Protein AF-A0A1I5RG12-F1 (afdb_monomer)

Radius of gyration: 16.15 Å; Cα contacts (8 Å, |Δi|>4): 88; chains: 1; bounding box: 36×36×40 Å

Foldseek 3Di:
DPPDDDPVVVLVVLQVCVVVVHAFEAEDPADDPPPDPPVVSCVSRVVRHDYYHYHYDQLDDPVVVVVLVVCCVPPVVCNVVSVVVNVLNVDPPRDPD

Sequence (97 aa):
MDRGATIEKRLDTMKQLYEAGIKTTCFISPIFPGITDVEAIIDRAKDRCNLVWLENLNLRGDYRVVIMNWIHENHPELDELYYQVMICVLDKNTPIW

Secondary structure (DSSP, 8-state):
---SPPHHHHHHHHHHHHHTT---EEEEEEE-TTT--HHHHHHHHGGG-SEEEEEE----TTHHHHHHHHHHHH-GGGHHHHHHHHHHHH-TTS---

Structure (mmCIF, N/CA/C/O backbone):
data_AF-A0A1I5RG12-F1
#
_entry.id   AF-A0A1I5RG12-F1
#
loop_
_atom_site.group_PDB
_atom_site.id
_atom_site.type_symbol
_atom_site.label_atom_id
_atom_site.label_alt_id
_atom_site.label_comp_id
_atom_site.label_asym_id
_atom_site.label_entity_id
_atom_site.label_seq_id
_atom_site.pdbx_PDB_ins_code
_atom_site.Cartn_x
_atom_site.Cartn_y
_atom_site.Cartn_z
_atom_site.occupancy
_atom_site.B_iso_or_equiv
_atom_site.auth_seq_id
_atom_site.auth_comp_id
_atom_site.auth_asym_id
_atom_site.auth_atom_id
_atom_site.pdbx_PDB_model_num
ATOM 1 N N . MET A 1 1 ? 11.142 -12.796 0.264 1.00 52.03 1 MET A N 1
ATOM 2 C CA . MET A 1 1 ? 10.518 -11.755 1.106 1.00 52.03 1 MET A CA 1
ATOM 3 C C . MET A 1 1 ? 9.103 -12.195 1.519 1.00 52.03 1 MET A C 1
ATOM 5 O O . MET A 1 1 ? 8.243 -11.368 1.774 1.00 52.03 1 MET A O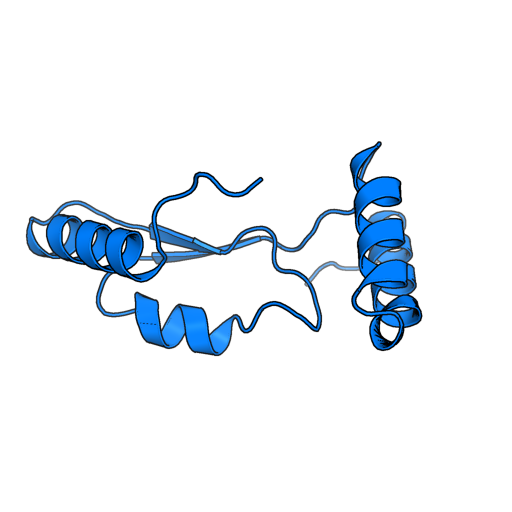 1
ATOM 9 N N . ASP A 1 2 ? 8.871 -13.511 1.680 1.00 59.72 2 ASP A N 1
ATOM 10 C CA . ASP A 1 2 ? 7.542 -14.108 1.417 1.00 59.72 2 ASP A CA 1
ATOM 11 C C . ASP A 1 2 ? 6.982 -14.907 2.599 1.00 59.72 2 ASP A C 1
ATOM 13 O O . ASP A 1 2 ? 6.229 -15.861 2.437 1.00 59.72 2 ASP A O 1
ATOM 17 N N . ARG A 1 3 ? 7.376 -14.542 3.823 1.00 78.75 3 ARG A N 1
ATOM 18 C CA . ARG A 1 3 ? 6.887 -15.184 5.060 1.00 78.75 3 ARG A CA 1
ATOM 19 C C . ARG A 1 3 ? 5.842 -14.350 5.798 1.00 78.75 3 ARG A C 1
ATOM 21 O O . ARG A 1 3 ? 5.545 -14.611 6.960 1.00 78.75 3 ARG A O 1
ATOM 28 N N . GLY A 1 4 ? 5.319 -13.314 5.148 1.00 83.44 4 GLY A N 1
ATOM 29 C CA . GLY A 1 4 ? 4.271 -12.484 5.724 1.00 83.44 4 GLY A CA 1
ATOM 30 C C . GLY A 1 4 ? 2.956 -13.251 5.856 1.00 83.44 4 GLY A C 1
ATOM 31 O O . GLY A 1 4 ? 2.664 -14.149 5.070 1.00 83.44 4 GLY A O 1
ATOM 32 N N . ALA A 1 5 ? 2.126 -12.860 6.825 1.00 91.44 5 ALA A N 1
ATOM 33 C CA . ALA A 1 5 ? 0.747 -13.337 6.892 1.00 91.44 5 ALA A CA 1
ATOM 34 C C . ALA A 1 5 ? -0.000 -13.005 5.588 1.00 91.44 5 ALA A C 1
ATOM 36 O O . ALA A 1 5 ? 0.296 -11.983 4.956 1.00 91.44 5 ALA A O 1
ATOM 37 N N . THR A 1 6 ? -0.981 -13.832 5.219 1.00 92.69 6 THR A N 1
ATOM 38 C CA . THR A 1 6 ? -1.857 -13.572 4.069 1.00 92.69 6 THR A CA 1
ATOM 39 C C . THR A 1 6 ? -2.606 -12.252 4.248 1.00 92.69 6 THR A C 1
ATOM 41 O O . THR A 1 6 ? -2.834 -11.807 5.376 1.00 92.69 6 THR A O 1
ATOM 44 N N . ILE A 1 7 ? -3.001 -11.615 3.141 1.00 90.75 7 ILE A N 1
ATOM 45 C CA . ILE A 1 7 ? -3.756 -10.353 3.199 1.00 90.75 7 ILE A CA 1
ATOM 46 C C . ILE A 1 7 ? -5.062 -10.530 3.978 1.00 90.75 7 ILE A C 1
ATOM 48 O O . ILE A 1 7 ? -5.375 -9.704 4.827 1.00 90.75 7 ILE A O 1
ATOM 52 N N . GLU A 1 8 ? -5.777 -11.631 3.749 1.00 92.75 8 GLU A N 1
ATOM 53 C CA . GLU A 1 8 ? -7.009 -11.959 4.472 1.00 92.75 8 GLU A CA 1
ATOM 54 C C . GLU A 1 8 ? -6.782 -12.009 5.986 1.00 92.75 8 GLU A C 1
ATOM 56 O O . GLU A 1 8 ? -7.426 -11.273 6.726 1.00 92.75 8 GLU A O 1
ATOM 61 N N . LYS A 1 9 ? -5.758 -12.741 6.445 1.00 95.00 9 LYS A N 1
ATOM 62 C CA . LYS A 1 9 ? -5.439 -12.829 7.875 1.00 95.00 9 LYS A CA 1
ATOM 63 C C . LYS A 1 9 ? -5.106 -11.467 8.487 1.00 95.00 9 LYS A C 1
ATOM 65 O O . LYS A 1 9 ? -5.461 -11.210 9.638 1.00 95.00 9 LYS A O 1
ATOM 70 N N . ARG A 1 10 ? -4.420 -10.590 7.744 1.00 94.31 10 ARG A N 1
ATOM 71 C CA . ARG A 1 10 ? -4.125 -9.220 8.198 1.00 94.31 10 ARG A CA 1
ATOM 72 C C . ARG A 1 10 ? -5.405 -8.394 8.329 1.00 94.31 10 ARG A C 1
ATOM 74 O O . ARG A 1 10 ? -5.595 -7.770 9.367 1.00 94.31 10 ARG A O 1
ATOM 81 N N . LEU A 1 11 ? -6.280 -8.424 7.322 1.00 94.12 11 LEU A N 1
ATOM 82 C CA . LEU A 1 11 ? -7.551 -7.690 7.326 1.00 94.12 11 LEU A CA 1
ATOM 83 C C . LEU A 1 11 ? -8.496 -8.183 8.429 1.00 94.12 11 LEU A C 1
ATOM 85 O O . LEU A 1 11 ? -9.095 -7.362 9.120 1.00 94.12 11 LEU A O 1
ATOM 89 N N . ASP A 1 12 ? -8.581 -9.495 8.641 1.00 95.81 12 ASP A N 1
ATOM 90 C CA . ASP A 1 12 ? -9.407 -10.086 9.697 1.00 95.81 12 ASP A CA 1
ATOM 91 C C . ASP A 1 12 ? -8.901 -9.717 11.088 1.00 95.81 12 ASP A C 1
ATOM 93 O O . ASP A 1 12 ? -9.685 -9.377 11.972 1.00 95.81 12 ASP A O 1
ATOM 97 N N . THR A 1 13 ? -7.581 -9.738 11.281 1.00 96.25 13 THR A N 1
ATOM 98 C CA . THR A 1 13 ? -6.968 -9.307 12.543 1.00 96.25 13 THR A CA 1
ATOM 99 C C . THR A 1 13 ? -7.229 -7.821 12.785 1.00 96.25 13 THR A C 1
ATOM 101 O O . THR A 1 13 ? -7.617 -7.428 13.881 1.00 96.25 13 THR A O 1
ATOM 104 N N . MET A 1 14 ? -7.066 -6.989 11.753 1.00 96.50 14 MET A N 1
ATOM 105 C CA . MET A 1 14 ? -7.322 -5.550 11.830 1.00 96.50 14 MET A CA 1
ATOM 106 C C . MET A 1 14 ? -8.787 -5.257 12.182 1.00 96.50 14 MET A C 1
ATOM 108 O O . MET A 1 14 ? -9.044 -4.418 13.042 1.00 96.50 14 MET A O 1
ATOM 112 N N . LYS A 1 15 ? -9.728 -6.012 11.598 1.00 96.75 15 LYS A N 1
ATOM 113 C CA . LYS A 1 15 ? -11.156 -5.940 11.920 1.00 96.75 15 LYS A CA 1
ATOM 114 C C . LYS A 1 15 ? -11.432 -6.297 13.381 1.00 96.75 15 LYS A C 1
ATOM 116 O O . LYS A 1 15 ? -12.112 -5.536 14.055 1.00 96.75 15 LYS A O 1
ATOM 121 N N . GLN A 1 16 ? -10.875 -7.401 13.886 1.00 98.00 16 GLN A N 1
ATOM 122 C CA . GLN A 1 16 ? -11.069 -7.817 15.283 1.00 98.00 16 GLN A CA 1
ATOM 123 C C . GLN A 1 16 ? -10.571 -6.758 16.274 1.00 98.00 16 GLN A C 1
ATOM 125 O O . GLN A 1 16 ? -11.236 -6.472 17.266 1.00 98.00 16 GLN A O 1
ATOM 130 N N . LEU A 1 17 ? -9.416 -6.147 15.997 1.00 97.69 17 LEU A N 1
ATOM 131 C CA . LEU A 1 17 ? -8.873 -5.065 16.819 1.00 97.69 17 LEU A CA 1
ATOM 132 C C . LEU A 1 17 ? -9.762 -3.813 16.760 1.00 97.69 17 LEU A C 1
ATOM 134 O O . LEU A 1 17 ? -10.070 -3.237 17.802 1.00 97.69 17 LEU A O 1
ATOM 138 N N . TYR A 1 18 ? -10.212 -3.434 15.562 1.00 96.88 18 TYR A N 1
ATOM 139 C CA . TYR A 1 18 ? -11.124 -2.309 15.354 1.00 96.88 18 TYR A CA 1
ATOM 140 C C . TYR A 1 18 ? -12.452 -2.498 16.108 1.00 96.88 18 TYR A C 1
ATOM 142 O O . TYR A 1 18 ? -12.880 -1.606 16.839 1.00 96.88 18 TYR A O 1
ATOM 150 N N . GLU A 1 19 ? -13.069 -3.679 16.002 1.00 96.88 19 GLU A N 1
ATOM 151 C CA . GLU A 1 19 ? -14.316 -4.032 16.701 1.00 96.88 19 GLU A CA 1
ATOM 152 C C . GLU A 1 19 ? -14.138 -4.099 18.226 1.00 96.88 19 GLU A C 1
ATOM 154 O O . GLU A 1 19 ? -15.060 -3.771 18.969 1.00 96.88 19 GLU A O 1
ATOM 159 N N . ALA A 1 20 ? -12.940 -4.446 18.708 1.00 98.12 20 ALA A N 1
ATOM 160 C CA . ALA A 1 20 ? -12.581 -4.3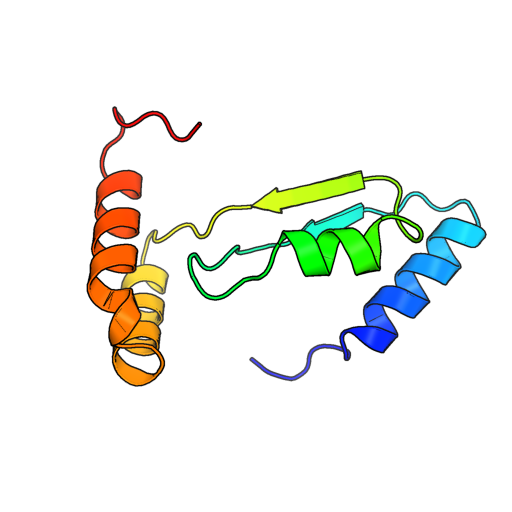93 20.126 1.00 98.12 20 ALA A CA 1
ATOM 161 C C . ALA A 1 20 ? -12.311 -2.963 20.646 1.00 98.12 20 ALA A C 1
ATOM 163 O O . ALA A 1 20 ? -11.941 -2.790 21.808 1.00 98.12 20 ALA A O 1
ATOM 164 N N . GLY A 1 21 ? -12.467 -1.932 19.807 1.00 97.19 21 GLY A N 1
ATOM 165 C CA . GLY A 1 21 ? -12.235 -0.532 20.168 1.00 97.19 21 GLY A CA 1
ATOM 166 C C . GLY A 1 21 ? -10.760 -0.117 20.175 1.00 97.19 21 GLY A C 1
ATOM 167 O O . GLY A 1 21 ? -10.433 0.984 20.627 1.00 97.19 21 GLY A O 1
ATOM 168 N N . ILE A 1 22 ? -9.856 -0.964 19.674 1.00 97.94 22 ILE A N 1
ATOM 169 C CA . ILE A 1 22 ? -8.440 -0.630 19.509 1.00 97.94 22 ILE A CA 1
ATOM 170 C C . ILE A 1 22 ? -8.286 0.165 18.215 1.00 97.94 22 ILE A C 1
ATOM 172 O O . ILE A 1 22 ? -8.742 -0.256 17.154 1.00 97.94 22 ILE A O 1
ATOM 176 N N . LYS A 1 23 ? -7.607 1.315 18.287 1.00 96.81 23 LYS A N 1
ATOM 177 C CA . LYS A 1 23 ? -7.350 2.126 17.095 1.00 96.81 23 LYS A CA 1
ATOM 178 C C . LYS A 1 23 ? -6.400 1.402 16.146 1.00 96.81 23 LYS A C 1
ATOM 180 O O . LYS A 1 23 ? -5.271 1.089 16.521 1.00 96.81 23 LYS A O 1
ATOM 185 N N . THR A 1 24 ? -6.838 1.194 14.913 1.00 97.25 24 THR A N 1
ATOM 186 C CA . THR A 1 24 ? -6.063 0.542 13.856 1.00 97.25 24 THR A CA 1
ATOM 187 C C . THR A 1 24 ? -5.842 1.481 12.672 1.00 97.25 24 THR A C 1
ATOM 189 O O . THR A 1 24 ? -6.688 2.315 12.341 1.00 97.25 24 THR A O 1
ATOM 192 N N . THR A 1 25 ? -4.697 1.317 12.010 1.00 96.75 25 THR A N 1
ATOM 193 C CA . THR A 1 25 ? -4.320 2.058 10.801 1.00 96.75 25 THR A CA 1
ATOM 194 C C . THR A 1 25 ? -3.945 1.063 9.712 1.00 96.75 25 THR A C 1
ATOM 196 O O . THR A 1 25 ? -3.108 0.189 9.940 1.00 96.75 25 THR A O 1
ATOM 199 N N . CYS A 1 26 ? -4.526 1.210 8.522 1.00 96.38 26 CYS A N 1
ATOM 200 C CA . CYS A 1 26 ? -4.064 0.513 7.330 1.00 96.38 26 CYS A CA 1
ATOM 201 C C . CYS A 1 26 ? -2.914 1.309 6.709 1.00 96.38 26 CYS A C 1
ATOM 203 O O . CYS A 1 26 ? -3.135 2.382 6.149 1.00 96.38 26 CYS A O 1
ATOM 205 N N . PHE A 1 27 ? -1.687 0.800 6.823 1.00 96.25 27 PHE A N 1
ATOM 206 C CA . PHE A 1 27 ? -0.510 1.432 6.232 1.00 96.25 27 PHE A CA 1
ATOM 207 C C . PHE A 1 27 ? -0.145 0.756 4.909 1.00 96.25 27 PHE A C 1
ATOM 209 O O . PHE A 1 27 ? 0.229 -0.418 4.888 1.00 96.25 27 PHE A O 1
ATOM 216 N N . ILE A 1 28 ? -0.284 1.495 3.809 1.00 95.88 28 ILE A N 1
ATOM 217 C CA . ILE A 1 28 ? 0.012 1.041 2.450 1.00 95.88 28 ILE A CA 1
ATOM 218 C C . ILE A 1 28 ? 1.394 1.581 2.084 1.00 95.88 28 ILE A C 1
ATOM 220 O O . ILE A 1 28 ? 1.544 2.758 1.756 1.00 95.88 28 ILE A O 1
ATOM 224 N N . SER A 1 29 ? 2.405 0.719 2.206 1.00 93.88 29 SER A N 1
ATOM 225 C CA . SER A 1 29 ? 3.804 1.063 1.967 1.00 93.88 29 SER A CA 1
ATOM 226 C C . SER A 1 29 ? 4.637 -0.150 1.506 1.00 93.88 29 SER A C 1
ATOM 228 O O . SER A 1 29 ? 4.442 -1.250 2.038 1.00 93.88 29 SER A O 1
ATOM 230 N N . PRO A 1 30 ? 5.603 0.048 0.586 1.00 92.50 30 PRO A N 1
ATOM 231 C CA . PRO A 1 30 ? 5.699 1.206 -0.302 1.00 92.50 30 PRO A CA 1
ATOM 232 C C . PRO A 1 30 ? 4.693 1.065 -1.455 1.00 92.50 30 PRO A C 1
ATOM 234 O O . PRO A 1 30 ? 4.441 -0.039 -1.937 1.00 92.50 30 PRO A O 1
ATOM 237 N N . ILE A 1 31 ? 4.124 2.177 -1.917 1.00 94.88 31 ILE A N 1
ATOM 238 C CA . ILE A 1 31 ? 3.258 2.198 -3.103 1.00 94.88 31 ILE A CA 1
ATOM 239 C C . ILE A 1 31 ? 4.140 2.118 -4.346 1.00 94.88 31 ILE A C 1
ATOM 241 O O . ILE A 1 31 ? 4.877 3.059 -4.640 1.00 94.88 31 ILE A O 1
ATOM 245 N N . PHE A 1 32 ?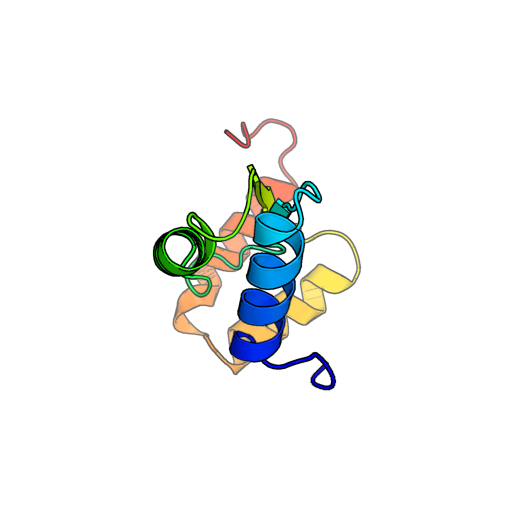 4.054 1.002 -5.070 1.00 94.50 32 PHE A N 1
ATOM 246 C CA . PHE A 1 32 ? 4.726 0.782 -6.351 1.00 94.50 32 PHE A CA 1
ATOM 247 C C . PHE A 1 32 ? 3.861 1.340 -7.497 1.00 94.50 32 PHE A C 1
ATOM 249 O O . PHE A 1 32 ? 2.799 0.768 -7.767 1.00 94.50 32 PHE A O 1
ATOM 256 N N . PRO A 1 33 ? 4.267 2.437 -8.168 1.00 93.50 33 PRO A N 1
ATOM 257 C CA . PRO A 1 33 ? 3.481 3.040 -9.244 1.00 93.50 33 PRO A CA 1
ATOM 258 C C . PRO A 1 33 ? 3.241 2.062 -10.398 1.00 93.50 33 PRO A C 1
ATOM 260 O O . PRO A 1 33 ? 4.156 1.370 -10.826 1.00 93.50 33 PRO A O 1
ATOM 263 N N . GLY A 1 34 ? 2.005 1.981 -10.890 1.00 94.50 34 GLY A N 1
ATOM 264 C CA . GLY A 1 34 ? 1.630 1.032 -11.948 1.00 94.50 34 GLY A CA 1
ATOM 265 C C . GLY A 1 34 ? 1.442 -0.421 -11.488 1.00 94.50 34 GLY A C 1
ATOM 266 O O . GLY A 1 34 ? 0.987 -1.237 -12.281 1.00 94.50 34 GLY A O 1
ATOM 267 N N . ILE A 1 35 ? 1.730 -0.744 -10.219 1.00 95.75 35 ILE A N 1
ATOM 268 C CA . ILE A 1 35 ? 1.596 -2.104 -9.660 1.00 95.75 35 ILE A CA 1
ATOM 269 C C . ILE A 1 35 ? 0.622 -2.136 -8.478 1.00 95.75 35 ILE A C 1
ATOM 271 O O . ILE A 1 35 ? -0.219 -3.026 -8.374 1.00 95.75 35 ILE A O 1
ATOM 275 N N . THR A 1 36 ? 0.743 -1.190 -7.545 1.00 95.44 36 THR A N 1
ATOM 276 C CA . THR A 1 36 ? -0.092 -1.154 -6.338 1.00 95.44 36 THR A CA 1
ATOM 277 C C . THR A 1 36 ? -1.440 -0.507 -6.635 1.00 95.44 36 THR A C 1
ATOM 279 O O . THR A 1 36 ? -1.511 0.697 -6.866 1.00 95.44 36 THR A O 1
ATOM 282 N N . ASP A 1 37 ? -2.513 -1.292 -6.553 1.00 96.38 37 ASP A N 1
ATOM 283 C CA . ASP A 1 37 ? -3.890 -0.795 -6.617 1.00 96.38 37 ASP A CA 1
ATOM 284 C C . ASP A 1 37 ? -4.319 -0.222 -5.255 1.00 96.38 37 ASP A C 1
ATOM 286 O O . ASP A 1 37 ? -4.847 -0.918 -4.381 1.00 96.38 37 ASP A O 1
ATOM 290 N N . VAL A 1 38 ? -4.007 1.057 -5.041 1.00 96.06 38 VAL A N 1
ATOM 291 C CA . VAL A 1 38 ? -4.270 1.754 -3.773 1.00 96.06 38 VAL A CA 1
ATOM 292 C C . VAL A 1 38 ? -5.769 1.831 -3.482 1.00 96.06 38 VAL A C 1
ATOM 294 O O . VAL A 1 38 ? -6.173 1.600 -2.342 1.00 96.06 38 VAL A O 1
ATOM 297 N N . GLU A 1 39 ? -6.595 2.109 -4.491 1.00 96.06 39 GLU A N 1
ATOM 298 C CA . GLU A 1 39 ? -8.046 2.248 -4.330 1.00 96.06 39 GLU A CA 1
ATOM 299 C C . GLU A 1 39 ? -8.679 0.927 -3.887 1.00 96.06 39 GLU A C 1
ATOM 301 O O . GLU A 1 3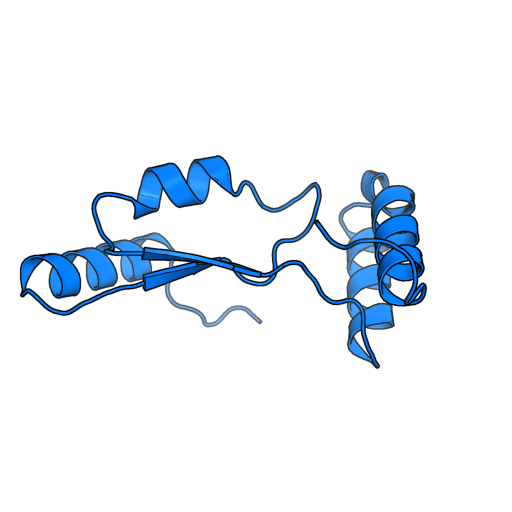9 ? -9.401 0.900 -2.886 1.00 96.06 39 GLU A O 1
ATOM 306 N N . ALA A 1 40 ? -8.324 -0.194 -4.526 1.00 96.25 40 ALA A N 1
ATOM 307 C CA . ALA A 1 40 ? -8.830 -1.506 -4.130 1.00 96.25 40 ALA A CA 1
ATOM 308 C C . ALA A 1 40 ? -8.393 -1.906 -2.711 1.00 96.25 40 ALA A C 1
ATOM 310 O O . ALA A 1 40 ? -9.148 -2.561 -1.983 1.00 96.25 40 ALA A O 1
ATOM 311 N N . ILE A 1 41 ? -7.183 -1.525 -2.283 1.00 95.62 41 ILE A N 1
ATOM 312 C CA . ILE A 1 41 ? -6.727 -1.776 -0.908 1.00 95.62 41 ILE A CA 1
ATOM 313 C C . ILE A 1 41 ? -7.540 -0.936 0.082 1.00 95.62 41 ILE A C 1
ATOM 315 O O . ILE A 1 41 ? -7.998 -1.476 1.092 1.00 95.62 41 ILE A O 1
ATOM 319 N N . ILE A 1 42 ? -7.758 0.350 -0.209 1.00 95.94 42 ILE A N 1
ATOM 320 C CA . ILE A 1 42 ? -8.576 1.242 0.623 1.00 95.94 42 ILE A CA 1
ATOM 321 C C . ILE A 1 42 ? -9.995 0.699 0.745 1.00 95.94 42 ILE A C 1
ATOM 323 O O . ILE A 1 42 ? -10.495 0.568 1.860 1.00 95.94 42 ILE A O 1
ATOM 327 N N . ASP A 1 43 ? -10.622 0.305 -0.360 1.00 95.69 43 ASP A N 1
ATOM 328 C CA . ASP A 1 43 ? -11.982 -0.232 -0.349 1.00 95.69 43 ASP A CA 1
ATOM 329 C C . ASP A 1 43 ? -12.109 -1.501 0.491 1.00 95.69 43 ASP A C 1
ATOM 331 O O . ASP A 1 43 ? -13.111 -1.698 1.180 1.00 95.69 43 ASP A O 1
ATOM 335 N N . ARG A 1 44 ? -11.072 -2.343 0.512 1.00 94.19 44 ARG A N 1
ATOM 336 C CA . ARG A 1 44 ? -11.037 -3.533 1.370 1.00 94.19 44 ARG A CA 1
ATOM 337 C C . ARG A 1 44 ? -10.709 -3.218 2.830 1.00 94.19 44 ARG A C 1
ATOM 339 O O . ARG A 1 44 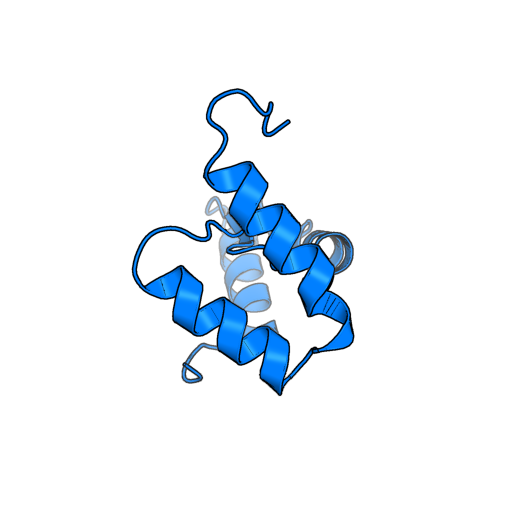? -11.055 -4.019 3.699 1.00 94.19 44 ARG A O 1
ATOM 346 N N . ALA A 1 45 ? -10.030 -2.116 3.125 1.00 94.50 45 ALA A N 1
ATOM 347 C CA . ALA A 1 45 ? -9.568 -1.789 4.473 1.00 94.50 45 ALA A CA 1
ATOM 348 C C . ALA A 1 45 ? -10.491 -0.822 5.230 1.00 94.50 45 ALA A C 1
ATOM 350 O O . ALA A 1 45 ? -10.568 -0.917 6.454 1.00 94.50 45 ALA A O 1
ATOM 351 N N . LYS A 1 46 ? -11.198 0.073 4.527 1.00 92.81 46 LYS A N 1
ATOM 352 C CA . LYS A 1 46 ? -11.869 1.256 5.100 1.00 92.81 46 LYS A CA 1
ATOM 353 C C . LYS A 1 46 ? -12.857 0.953 6.227 1.00 92.81 46 LYS A C 1
ATOM 355 O O . LYS A 1 46 ? -12.884 1.687 7.205 1.00 92.81 46 LYS A O 1
ATOM 360 N N . ASP A 1 47 ? -13.583 -0.162 6.153 1.00 93.00 47 ASP A N 1
ATOM 361 C CA . ASP A 1 47 ? -14.573 -0.550 7.175 1.00 93.00 47 ASP A CA 1
ATOM 362 C C . ASP A 1 47 ? -13.959 -1.316 8.363 1.00 93.00 47 ASP A C 1
ATOM 364 O O . ASP A 1 47 ? -14.665 -1.850 9.216 1.00 93.00 47 ASP A O 1
ATOM 368 N N . ARG A 1 48 ? -12.629 -1.451 8.389 1.00 92.81 48 ARG A N 1
ATOM 369 C CA . ARG A 1 48 ? -11.879 -2.281 9.343 1.00 92.81 48 ARG A CA 1
ATOM 370 C C . ARG A 1 48 ? -10.720 -1.521 9.988 1.00 92.81 48 ARG A C 1
ATOM 372 O O . ARG A 1 48 ? -9.940 -2.125 10.718 1.00 92.81 48 ARG A O 1
ATOM 379 N N . CYS A 1 49 ? -10.571 -0.227 9.706 1.00 95.44 49 CYS A N 1
ATOM 380 C CA . CYS A 1 49 ? -9.541 0.624 10.290 1.00 95.44 49 CYS A CA 1
ATOM 381 C C . CYS A 1 49 ? -10.024 2.056 10.511 1.00 95.44 49 CYS A C 1
ATOM 383 O O . CYS A 1 49 ? -10.967 2.512 9.875 1.00 95.44 49 CYS A O 1
ATOM 385 N N . ASN A 1 50 ? -9.358 2.788 11.402 1.00 96.62 50 ASN A N 1
ATOM 386 C CA . ASN A 1 50 ? -9.683 4.189 11.673 1.00 96.62 50 ASN A CA 1
ATOM 387 C C . ASN A 1 50 ? -9.014 5.150 10.690 1.00 96.62 50 ASN A C 1
ATOM 389 O O . ASN A 1 50 ? -9.542 6.229 10.443 1.00 96.62 50 ASN A O 1
ATOM 393 N N . LEU A 1 51 ? -7.831 4.787 10.191 1.00 96.62 51 LEU A N 1
ATOM 394 C CA . LEU A 1 51 ? -7.002 5.630 9.336 1.00 96.62 51 LEU A CA 1
ATOM 395 C C . LEU A 1 51 ? -6.384 4.801 8.213 1.00 96.62 51 LEU A C 1
ATOM 397 O O . LEU A 1 51 ? -6.013 3.644 8.416 1.00 96.62 51 LEU A O 1
ATOM 401 N N . VAL A 1 52 ? -6.203 5.434 7.057 1.00 96.25 52 VAL A N 1
ATOM 402 C CA . VAL A 1 52 ? -5.367 4.924 5.968 1.00 96.25 52 VAL A CA 1
ATOM 403 C C . VAL A 1 52 ? -4.160 5.837 5.834 1.00 96.25 52 VAL A C 1
ATOM 405 O O . VAL A 1 52 ? -4.315 7.051 5.707 1.00 96.25 52 VAL A O 1
ATOM 408 N N . TRP A 1 53 ? -2.965 5.256 5.869 1.00 96.94 53 TRP A N 1
ATOM 409 C CA . TRP A 1 53 ? -1.707 5.954 5.625 1.00 96.94 53 TRP A CA 1
ATOM 410 C C . TRP A 1 53 ? -1.084 5.440 4.333 1.00 96.94 53 TRP A C 1
ATOM 412 O O . TRP A 1 53 ? -1.058 4.232 4.092 1.00 96.94 53 TRP A O 1
ATOM 422 N N . LEU A 1 54 ? -0.579 6.365 3.523 1.00 95.81 54 LEU A N 1
ATOM 423 C CA . LEU A 1 54 ? 0.001 6.098 2.213 1.00 95.81 54 LEU A CA 1
ATOM 424 C C . LEU A 1 54 ? 1.464 6.531 2.227 1.00 95.81 54 LEU A C 1
ATOM 426 O O . LEU A 1 54 ? 1.772 7.638 2.670 1.00 95.81 54 LEU A O 1
ATOM 430 N N . GLU A 1 55 ? 2.356 5.676 1.738 1.00 93.69 55 GLU A N 1
ATOM 431 C CA . GLU A 1 55 ? 3.760 6.026 1.536 1.00 93.69 55 GLU A CA 1
ATOM 432 C C . GLU A 1 55 ? 4.191 5.679 0.114 1.00 93.69 55 GLU A C 1
ATOM 434 O O . GLU A 1 55 ? 4.121 4.527 -0.317 1.00 93.69 55 GLU A O 1
ATOM 439 N N . ASN A 1 56 ? 4.672 6.691 -0.606 1.00 90.31 56 ASN A N 1
ATOM 440 C CA . ASN A 1 56 ? 5.236 6.507 -1.935 1.00 90.31 56 ASN A CA 1
ATOM 441 C C . ASN A 1 56 ? 6.538 5.710 -1.866 1.00 90.31 56 ASN A C 1
ATOM 443 O O . ASN A 1 56 ? 7.356 5.896 -0.960 1.00 90.31 56 ASN A O 1
ATOM 447 N N . LEU A 1 57 ? 6.765 4.867 -2.872 1.00 90.12 57 LEU A N 1
ATOM 448 C CA . LEU A 1 57 ? 8.051 4.217 -3.058 1.00 90.12 57 LEU A CA 1
ATOM 449 C C . LEU A 1 57 ? 9.182 5.251 -3.118 1.00 90.12 57 LEU A C 1
ATOM 451 O O . LEU A 1 57 ? 9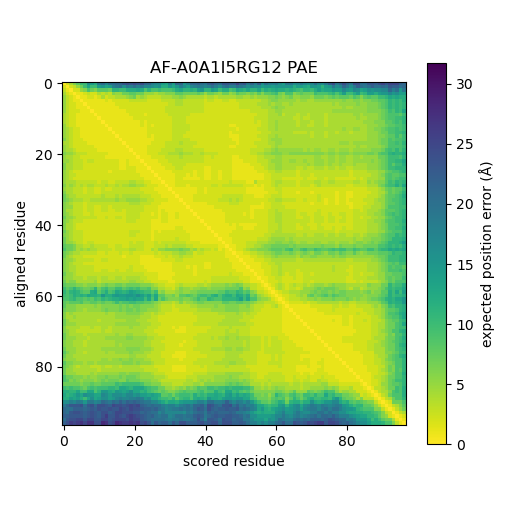.182 6.165 -3.940 1.00 90.12 57 LEU A O 1
ATOM 455 N N . ASN A 1 58 ? 10.181 5.063 -2.260 1.00 84.19 58 ASN A N 1
ATOM 456 C CA . ASN A 1 58 ? 11.343 5.933 -2.180 1.00 84.19 58 ASN A CA 1
ATOM 457 C C . ASN A 1 58 ? 12.586 5.216 -2.724 1.00 84.19 58 ASN A C 1
ATOM 459 O O . ASN A 1 58 ? 13.171 4.365 -2.054 1.00 84.19 58 ASN A O 1
ATOM 463 N N . LEU A 1 59 ? 13.007 5.566 -3.941 1.00 80.81 59 LEU A N 1
ATOM 464 C CA . LEU A 1 59 ? 14.151 4.955 -4.631 1.00 80.81 59 LEU A CA 1
ATOM 465 C C . LEU A 1 59 ? 15.502 5.553 -4.182 1.00 80.81 59 LEU A C 1
ATOM 467 O O . LEU A 1 59 ? 16.274 6.071 -4.991 1.00 80.81 59 LEU A O 1
ATOM 471 N N . ARG A 1 60 ? 15.803 5.494 -2.878 1.00 78.69 60 ARG A N 1
ATOM 472 C CA . ARG A 1 60 ? 17.070 5.974 -2.290 1.00 78.69 60 ARG A CA 1
ATOM 473 C C . ARG A 1 60 ? 18.026 4.833 -1.944 1.00 78.69 60 ARG A C 1
ATOM 475 O O . ARG A 1 60 ? 17.608 3.745 -1.557 1.00 78.69 60 ARG A O 1
ATOM 482 N N . GLY A 1 61 ? 19.326 5.129 -2.014 1.00 81.75 61 GLY A N 1
ATOM 483 C CA . GLY A 1 61 ? 20.392 4.203 -1.621 1.00 81.75 61 GLY A CA 1
ATOM 484 C C . GLY A 1 61 ? 20.410 2.916 -2.448 1.00 81.75 61 GLY A C 1
ATOM 485 O O . GLY A 1 61 ? 20.033 2.912 -3.622 1.00 81.75 61 GLY A O 1
ATOM 486 N N . ASP A 1 62 ? 20.835 1.824 -1.819 1.00 81.00 62 ASP A N 1
ATOM 487 C CA . ASP A 1 62 ? 21.067 0.537 -2.488 1.00 81.00 62 ASP A CA 1
ATOM 488 C C . ASP A 1 62 ? 19.775 -0.119 -3.009 1.00 81.00 62 ASP A C 1
ATOM 490 O O . ASP A 1 62 ? 19.803 -0.855 -3.996 1.00 81.00 62 ASP A O 1
ATOM 494 N N . TYR A 1 63 ? 18.618 0.210 -2.420 1.00 82.31 63 TYR A N 1
ATOM 495 C CA . TYR A 1 63 ? 17.313 -0.306 -2.856 1.00 82.31 63 TYR A CA 1
ATOM 496 C C . TYR A 1 63 ? 16.929 0.135 -4.268 1.00 82.31 63 TYR A C 1
ATOM 498 O O . TYR A 1 63 ? 16.168 -0.564 -4.936 1.00 82.31 63 TYR A O 1
ATOM 506 N N . ARG A 1 64 ? 17.478 1.259 -4.749 1.00 87.94 64 ARG A N 1
ATOM 507 C CA . ARG A 1 64 ? 17.223 1.761 -6.103 1.00 87.94 64 ARG A CA 1
ATOM 508 C C . ARG A 1 64 ? 17.578 0.717 -7.154 1.00 87.94 64 ARG A C 1
ATOM 510 O O . ARG A 1 64 ? 16.751 0.401 -7.993 1.00 87.94 64 ARG A O 1
ATOM 517 N N . VAL A 1 65 ? 18.797 0.182 -7.104 1.00 90.56 65 VAL A N 1
ATOM 518 C CA . VAL A 1 65 ? 19.280 -0.773 -8.114 1.00 90.56 65 VAL A CA 1
ATOM 519 C C . VAL A 1 65 ? 18.469 -2.062 -8.053 1.00 90.56 65 VAL A C 1
ATOM 521 O O . VAL A 1 65 ? 18.069 -2.580 -9.088 1.00 90.56 65 VAL A O 1
ATOM 524 N N . VAL A 1 66 ? 18.168 -2.538 -6.841 1.00 91.94 66 VAL A N 1
ATOM 525 C CA . VAL A 1 66 ? 17.381 -3.760 -6.640 1.00 91.94 66 VAL A CA 1
ATOM 526 C C . VAL A 1 66 ? 15.986 -3.626 -7.248 1.00 91.94 66 VAL A C 1
ATOM 528 O O . VAL A 1 66 ? 15.557 -4.518 -7.972 1.00 91.94 66 VAL A O 1
ATOM 531 N N . ILE A 1 67 ? 15.288 -2.514 -6.995 1.00 92.69 67 ILE A N 1
ATOM 532 C CA . ILE A 1 67 ? 13.936 -2.316 -7.525 1.00 92.69 67 ILE A CA 1
ATOM 533 C C . ILE A 1 67 ? 13.952 -2.047 -9.026 1.00 92.69 67 ILE A C 1
ATOM 535 O O . ILE A 1 67 ? 13.140 -2.635 -9.726 1.00 92.69 67 ILE A O 1
ATOM 539 N N . MET A 1 68 ? 14.882 -1.237 -9.539 1.00 93.06 68 MET A N 1
ATOM 540 C CA . MET A 1 68 ? 14.986 -1.006 -10.986 1.00 93.06 68 MET A CA 1
ATOM 541 C C . MET A 1 68 ? 15.238 -2.314 -11.746 1.00 93.06 68 MET A C 1
ATOM 543 O O . MET A 1 68 ? 14.577 -2.566 -12.745 1.00 93.06 68 MET A O 1
ATOM 547 N N . ASN A 1 69 ? 16.133 -3.174 -11.248 1.00 95.06 69 ASN A N 1
ATOM 548 C CA . ASN A 1 69 ? 16.379 -4.478 -11.865 1.00 95.06 69 ASN A CA 1
ATOM 549 C C . ASN A 1 69 ? 15.143 -5.380 -11.786 1.00 95.06 69 ASN A C 1
ATOM 551 O O . ASN A 1 69 ? 14.777 -6.002 -12.775 1.00 95.06 69 ASN A O 1
ATOM 555 N N . TRP A 1 70 ? 14.471 -5.424 -10.631 1.00 94.88 70 TRP A N 1
ATOM 556 C CA . TRP A 1 70 ? 13.261 -6.229 -10.476 1.00 94.88 70 TRP A CA 1
ATOM 557 C C . TRP A 1 70 ? 12.137 -5.770 -11.416 1.00 94.88 70 TRP A C 1
ATOM 559 O O . TRP A 1 70 ? 11.462 -6.614 -12.001 1.00 94.88 70 TRP A O 1
ATOM 569 N N . ILE A 1 71 ? 11.961 -4.456 -11.597 1.00 96.19 71 ILE A N 1
ATOM 570 C CA . ILE A 1 71 ? 11.004 -3.892 -12.558 1.00 96.19 71 ILE A CA 1
ATOM 571 C 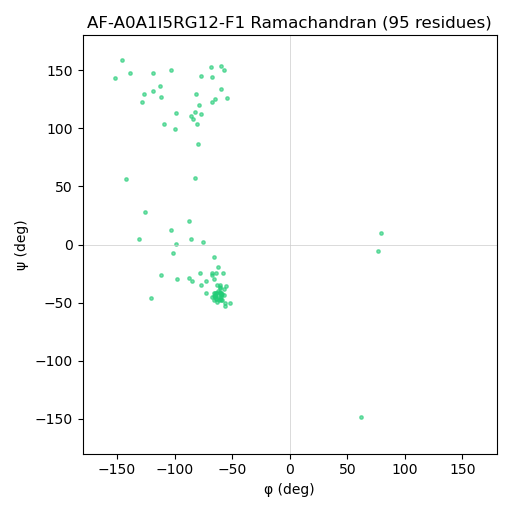C . ILE A 1 71 ? 11.387 -4.284 -13.980 1.00 96.19 71 ILE A C 1
ATOM 573 O O . ILE A 1 71 ? 10.555 -4.859 -14.664 1.00 96.19 71 ILE A O 1
ATOM 577 N N . HIS A 1 72 ? 12.642 -4.107 -14.384 1.00 96.31 72 HIS A N 1
ATOM 578 C CA . HIS A 1 72 ? 13.091 -4.502 -15.720 1.00 96.31 72 HIS A CA 1
ATOM 579 C C . HIS A 1 72 ? 12.857 -5.994 -16.015 1.00 96.31 72 HIS A C 1
ATOM 581 O O . HIS A 1 72 ? 12.482 -6.375 -17.122 1.00 96.31 72 HIS A O 1
ATOM 587 N N . GLU A 1 73 ? 13.051 -6.853 -15.013 1.00 97.50 73 GLU A N 1
ATOM 588 C CA . GLU A 1 73 ? 12.884 -8.302 -15.150 1.00 97.50 73 GLU A CA 1
ATOM 589 C C . GLU A 1 73 ? 11.414 -8.760 -15.149 1.00 97.50 73 GLU A C 1
ATOM 591 O O . GLU A 1 73 ? 11.089 -9.733 -15.829 1.00 97.50 73 GLU A O 1
ATOM 596 N N . ASN A 1 74 ? 10.529 -8.107 -14.383 1.00 96.56 74 ASN A N 1
ATOM 597 C CA . ASN A 1 74 ? 9.156 -8.589 -14.134 1.00 96.56 74 ASN A CA 1
ATOM 598 C C . ASN A 1 74 ? 8.064 -7.718 -14.773 1.00 96.56 74 ASN A C 1
ATOM 600 O O . ASN A 1 74 ? 6.979 -8.219 -15.057 1.00 96.56 74 ASN A O 1
ATOM 604 N N . HIS A 1 75 ? 8.355 -6.437 -14.977 1.00 96.38 75 HIS A N 1
ATOM 605 C CA . HIS A 1 75 ? 7.465 -5.394 -15.485 1.00 96.38 75 HIS A CA 1
ATOM 606 C C . HIS A 1 75 ? 8.218 -4.425 -16.421 1.00 96.38 75 HIS A C 1
ATOM 608 O O . HIS A 1 75 ? 8.245 -3.217 -16.157 1.00 96.38 75 HIS A O 1
ATOM 614 N N . PRO A 1 76 ? 8.869 -4.912 -17.498 1.00 96.69 76 PRO A N 1
ATOM 615 C CA . PRO A 1 76 ? 9.660 -4.065 -18.397 1.00 96.69 76 PRO A CA 1
ATOM 616 C C . PRO A 1 76 ? 8.842 -2.926 -19.027 1.00 96.69 76 PRO A C 1
ATOM 618 O O . PRO A 1 76 ? 9.387 -1.885 -19.387 1.00 96.69 76 PRO A O 1
ATOM 621 N N . GLU A 1 77 ? 7.520 -3.078 -19.129 1.00 98.00 77 GLU A N 1
ATOM 622 C CA . GLU A 1 77 ? 6.597 -2.028 -19.562 1.00 98.00 77 GLU A CA 1
ATOM 623 C C . GLU A 1 77 ? 6.572 -0.800 -18.637 1.00 98.00 77 GLU A C 1
ATOM 625 O O . GLU A 1 77 ? 6.137 0.272 -19.058 1.00 98.00 77 GLU A O 1
ATOM 630 N N . LEU A 1 78 ? 7.039 -0.935 -17.393 1.00 97.25 78 LEU A N 1
ATOM 631 C CA . LEU A 1 78 ? 7.093 0.137 -16.400 1.00 97.25 78 LEU A CA 1
ATOM 632 C C . LEU A 1 78 ? 8.479 0.789 -16.287 1.00 97.25 78 LEU A C 1
ATOM 634 O O . LEU A 1 78 ? 8.628 1.725 -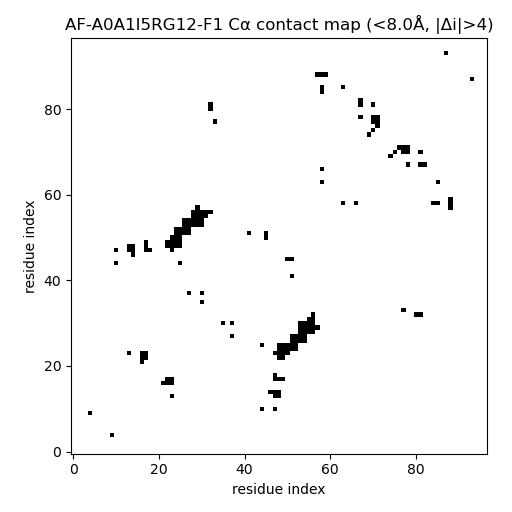15.502 1.00 97.25 78 LEU A O 1
ATOM 638 N N . ASP A 1 79 ? 9.481 0.362 -17.062 1.00 95.25 79 ASP A N 1
ATOM 639 C CA . ASP A 1 79 ? 10.854 0.881 -16.955 1.00 95.25 79 ASP A CA 1
ATOM 640 C C . ASP A 1 79 ? 10.898 2.413 -17.014 1.00 95.25 79 ASP A C 1
ATOM 642 O O . ASP A 1 79 ? 11.470 3.061 -16.133 1.00 95.25 79 ASP A O 1
ATOM 646 N N . GLU A 1 80 ? 10.242 3.012 -18.012 1.00 95.19 80 GLU A N 1
ATOM 647 C CA . GLU A 1 80 ? 10.218 4.467 -18.184 1.00 95.19 80 GLU A CA 1
ATOM 648 C C . GLU A 1 80 ? 9.603 5.181 -16.970 1.00 95.19 80 GLU A C 1
ATOM 650 O O . GLU A 1 80 ? 10.158 6.169 -16.482 1.00 95.19 80 GLU A O 1
ATOM 655 N N . LEU A 1 81 ? 8.506 4.645 -16.426 1.00 94.38 81 LEU A N 1
ATOM 656 C CA . LEU A 1 81 ? 7.848 5.185 -15.237 1.00 94.38 81 LEU A CA 1
ATOM 657 C C . LEU A 1 81 ? 8.795 5.175 -14.030 1.00 94.38 81 LEU A C 1
ATOM 659 O O . LEU A 1 81 ? 8.916 6.173 -13.319 1.00 94.38 81 LEU A O 1
ATOM 663 N N . TYR A 1 82 ? 9.512 4.077 -13.802 1.00 93.44 82 TYR A N 1
ATOM 664 C CA . TYR A 1 82 ? 10.417 3.959 -12.659 1.00 93.44 82 TYR A CA 1
ATOM 665 C C . TYR A 1 82 ? 11.692 4.794 -12.822 1.00 93.44 82 TYR A C 1
ATOM 667 O O . TYR A 1 82 ? 12.189 5.350 -11.836 1.00 93.44 82 TYR A O 1
ATOM 675 N N . TYR A 1 83 ? 12.175 4.988 -14.054 1.00 91.06 83 TYR A N 1
ATOM 676 C CA . TYR A 1 83 ? 13.216 5.977 -14.344 1.00 91.06 83 TYR A CA 1
ATOM 677 C C . TYR A 1 83 ? 12.763 7.401 -13.989 1.00 91.06 83 TYR A C 1
ATOM 679 O O . TYR A 1 83 ? 13.532 8.149 -13.379 1.00 91.06 83 TYR A O 1
ATOM 687 N N . GLN A 1 84 ? 11.516 7.773 -14.296 1.00 88.88 84 GLN A N 1
ATOM 688 C CA . GLN A 1 84 ? 10.962 9.079 -13.923 1.00 88.88 84 GLN A CA 1
ATOM 689 C C . GLN A 1 84 ? 10.836 9.236 -12.402 1.00 88.88 84 GLN A C 1
ATOM 691 O O . GLN A 1 84 ? 11.259 10.259 -11.859 1.00 88.88 84 GLN A O 1
ATOM 696 N N . VAL A 1 85 ? 10.338 8.213 -11.694 1.00 86.12 85 VAL A N 1
ATOM 697 C CA . VAL A 1 85 ? 10.269 8.200 -10.219 1.00 86.12 85 VAL A CA 1
ATOM 698 C C . VAL A 1 85 ? 11.660 8.397 -9.611 1.00 86.12 85 VAL A C 1
ATOM 700 O O . VAL A 1 85 ? 11.829 9.200 -8.694 1.00 86.12 85 VAL A O 1
ATOM 703 N N . MET A 1 86 ? 12.683 7.723 -10.146 1.00 82.88 86 MET A N 1
ATOM 704 C CA . MET A 1 86 ? 14.068 7.887 -9.701 1.00 82.88 86 MET A CA 1
ATOM 705 C C . MET A 1 86 ? 14.565 9.329 -9.875 1.00 82.88 86 MET A C 1
ATOM 707 O O . MET A 1 86 ? 15.188 9.868 -8.960 1.00 82.88 86 MET A O 1
ATOM 711 N N . ILE A 1 87 ? 14.302 9.956 -11.025 1.00 81.50 87 ILE A N 1
ATOM 712 C CA . ILE A 1 87 ? 14.709 11.343 -11.296 1.00 81.50 87 ILE A CA 1
ATOM 713 C C . ILE A 1 87 ? 14.001 12.310 -10.339 1.00 81.50 87 ILE A C 1
ATOM 715 O O . ILE A 1 87 ? 14.666 13.145 -9.726 1.00 81.50 87 ILE A O 1
ATOM 719 N N . CYS A 1 88 ? 12.689 12.155 -10.141 1.00 73.44 88 CYS A N 1
ATOM 720 C CA . CYS A 1 88 ? 11.904 13.009 -9.244 1.00 73.44 88 CYS A CA 1
ATOM 721 C C . CYS A 1 88 ? 12.393 12.934 -7.790 1.00 73.44 88 CYS A C 1
ATOM 723 O O . CYS A 1 88 ? 12.429 13.941 -7.094 1.00 73.44 88 CYS A O 1
ATOM 725 N N . VAL A 1 89 ? 12.825 11.756 -7.323 1.00 68.75 89 VAL A N 1
ATOM 726 C CA . VAL A 1 89 ? 13.387 11.590 -5.968 1.00 68.75 89 VAL A CA 1
ATOM 727 C C . VAL A 1 89 ? 14.740 12.303 -5.803 1.00 68.75 89 VAL A C 1
ATOM 729 O O . VAL A 1 89 ? 15.109 12.663 -4.679 1.00 68.75 89 VAL A O 1
ATOM 732 N N . LEU A 1 90 ? 15.491 12.501 -6.892 1.00 67.06 90 LEU A N 1
ATOM 733 C CA . LEU A 1 90 ? 16.789 13.185 -6.893 1.00 67.06 90 LEU A CA 1
ATOM 734 C C . LEU A 1 90 ? 16.662 14.703 -7.067 1.00 67.06 90 LEU A C 1
ATOM 736 O O . LEU A 1 90 ?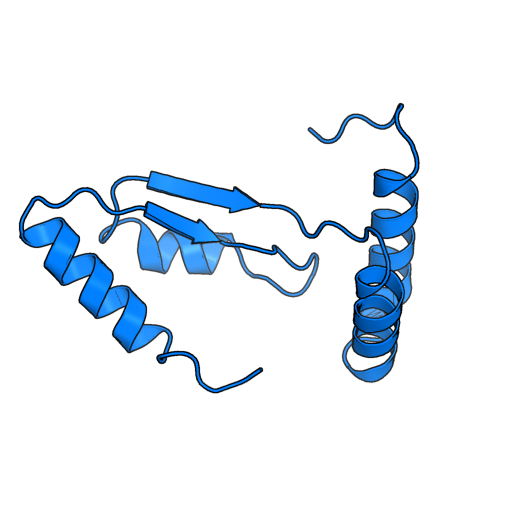 17.512 15.441 -6.557 1.00 67.06 90 LEU A O 1
ATOM 740 N N . ASP A 1 91 ? 15.614 15.173 -7.741 1.00 67.12 91 ASP A N 1
ATOM 741 C CA . ASP A 1 91 ? 15.343 16.598 -7.876 1.00 67.12 91 ASP A CA 1
ATOM 742 C C . ASP A 1 91 ? 14.652 17.161 -6.625 1.00 67.12 91 ASP A C 1
ATOM 744 O O . ASP A 1 91 ? 13.451 17.018 -6.410 1.00 67.12 91 ASP A O 1
ATOM 748 N N . LYS A 1 92 ? 15.428 17.871 -5.800 1.00 59.19 92 LYS A N 1
ATOM 749 C CA . LYS A 1 92 ? 14.939 18.537 -4.581 1.00 59.19 92 LYS A CA 1
ATOM 750 C C . LYS A 1 92 ? 13.958 19.687 -4.849 1.00 59.19 92 LYS A C 1
ATOM 752 O O . LYS A 1 92 ? 13.385 20.196 -3.888 1.00 59.19 92 LYS A O 1
ATOM 757 N N . ASN A 1 93 ? 13.802 20.113 -6.103 1.00 58.94 93 ASN A N 1
ATOM 758 C CA . ASN A 1 93 ? 12.914 21.204 -6.495 1.00 58.94 93 ASN A CA 1
ATOM 759 C C . ASN A 1 93 ? 11.593 20.719 -7.104 1.00 58.94 93 ASN A C 1
ATOM 761 O O . ASN A 1 93 ? 10.709 21.545 -7.333 1.00 58.94 93 ASN A O 1
ATOM 765 N N . THR A 1 94 ? 11.435 19.415 -7.352 1.00 54.75 94 THR A N 1
ATOM 766 C CA . THR A 1 94 ? 10.165 18.862 -7.826 1.00 54.75 94 THR A CA 1
ATOM 767 C C . THR A 1 94 ? 9.200 18.731 -6.636 1.00 54.75 94 THR A C 1
ATOM 769 O O . THR A 1 94 ? 9.516 18.034 -5.666 1.00 54.75 94 THR A O 1
ATOM 772 N N . PRO A 1 95 ? 8.033 19.402 -6.661 1.00 48.38 95 PRO A N 1
ATOM 773 C CA . PRO A 1 95 ? 7.033 19.248 -5.619 1.00 48.38 95 PRO A CA 1
ATOM 774 C C . PRO A 1 95 ? 6.489 17.817 -5.627 1.00 48.38 95 PRO A C 1
ATOM 776 O O . PRO A 1 95 ? 6.036 17.329 -6.656 1.00 48.38 95 PRO A O 1
ATOM 779 N N . ILE A 1 96 ? 6.547 17.141 -4.478 1.00 51.81 96 ILE A N 1
ATOM 780 C CA . ILE A 1 96 ? 6.108 15.741 -4.318 1.00 51.81 96 ILE A CA 1
ATOM 781 C C . ILE A 1 96 ? 4.604 15.631 -3.990 1.00 51.81 96 ILE A C 1
ATOM 783 O O . ILE A 1 96 ? 4.177 14.629 -3.416 1.00 51.81 96 ILE A O 1
ATOM 787 N N . TRP A 1 97 ? 3.823 16.672 -4.298 1.00 49.16 97 TRP A N 1
ATOM 788 C CA . TRP A 1 97 ? 2.396 16.788 -3.979 1.00 49.16 97 TRP A CA 1
ATOM 789 C C . TRP A 1 97 ? 1.525 16.861 -5.227 1.00 49.16 97 TRP A C 1
ATOM 791 O O . TRP A 1 97 ? 1.805 17.716 -6.098 1.00 49.16 97 TRP A O 1
#

Organism: NCBI:txid43305

InterPro domains:
  IPR040086 Protein MJ0683-like [PTHR43432] (5-86)

Solvent-accessible surface area (backbone atoms only — not comparable to full-atom values): 5938 Å² total; per-residue (Å²): 140,84,83,68,78,54,70,65,60,51,52,53,52,36,29,54,38,34,76,71,71,42,91,35,68,47,72,47,69,65,40,44,86,99,71,57,62,61,66,65,50,45,72,73,39,58,93,30,33,78,42,78,44,82,38,73,59,76,66,56,74,77,58,29,59,57,51,55,52,50,34,51,76,77,38,54,91,44,41,69,58,54,54,49,53,42,50,51,75,69,38,88,82,57,78,92,121

pLDDT: mean 89.03, std 12.43, range [48.38, 98.12]

Mean predicted aligned error: 5.26 Å

Nearest PDB structures (foldseek):
  2b0c-assembly1_A  TM=5.375E-01  e=2.272E-01  Escherichia coli K-12
  4yzo-assembly2_D  TM=3.252E-01  e=3.406E+00  Sulfurisphaera tokodaii str. 7
  3om1-assembly1_A  TM=3.976E-01  e=6.170E+00  Rattus norvegicus